Protein AF-A0AAV5JWK3-F1 (afdb_monomer_lite)

Structure (mmCIF, N/CA/C/O backbone):
data_AF-A0AAV5JWK3-F1
#
_entry.id   AF-A0AAV5JWK3-F1
#
loop_
_atom_site.group_PDB
_atom_site.id
_atom_site.type_symbol
_atom_site.label_atom_id
_atom_site.label_alt_id
_atom_site.label_comp_id
_atom_site.label_asym_id
_atom_site.label_entity_id
_atom_site.label_seq_id
_atom_site.pdbx_PDB_ins_code
_atom_site.Cartn_x
_atom_site.Cartn_y
_atom_site.Cartn_z
_atom_site.occupancy
_atom_site.B_iso_or_equiv
_atom_site.auth_seq_id
_atom_site.auth_comp_id
_atom_site.auth_asym_id
_atom_site.auth_atom_id
_atom_site.pdbx_PDB_model_num
ATOM 1 N N . MET A 1 1 ? 11.451 -1.658 35.400 1.00 44.53 1 MET A N 1
ATOM 2 C CA . MET A 1 1 ? 10.779 -1.108 34.197 1.00 44.53 1 MET A CA 1
ATOM 3 C C . MET A 1 1 ? 11.771 -1.073 33.044 1.00 44.53 1 MET A C 1
ATOM 5 O O . MET A 1 1 ? 12.851 -0.515 33.205 1.00 44.53 1 MET A O 1
ATOM 9 N N . SER A 1 2 ? 11.447 -1.716 31.922 1.00 40.12 2 SER A N 1
ATOM 10 C CA . SER A 1 2 ? 12.344 -1.865 30.766 1.00 40.12 2 SER A CA 1
ATOM 11 C C . SER A 1 2 ? 12.385 -0.584 29.917 1.00 40.12 2 SER A C 1
ATOM 13 O O . SER A 1 2 ? 11.408 0.162 29.854 1.00 40.12 2 SER A O 1
ATOM 15 N N . SER A 1 3 ? 13.506 -0.313 29.240 1.00 39.12 3 SER A N 1
ATOM 16 C CA . SER A 1 3 ? 13.614 0.770 28.244 1.00 39.12 3 SER A CA 1
ATOM 17 C C . SER A 1 3 ? 12.601 0.621 27.100 1.00 39.12 3 SER A C 1
ATOM 19 O O . SER A 1 3 ? 12.154 1.624 26.550 1.00 39.12 3 SER A O 1
ATOM 21 N N . ALA A 1 4 ? 12.166 -0.609 26.807 1.00 38.47 4 ALA A N 1
ATOM 22 C CA . ALA A 1 4 ? 11.114 -0.882 25.831 1.00 38.47 4 ALA A CA 1
ATOM 23 C C . ALA A 1 4 ? 9.748 -0.320 26.267 1.00 38.47 4 ALA A C 1
ATOM 25 O O . ALA A 1 4 ? 9.009 0.213 25.446 1.00 38.47 4 ALA A O 1
ATOM 26 N N . THR A 1 5 ? 9.439 -0.366 27.567 1.00 43.88 5 THR A N 1
ATOM 27 C CA . THR A 1 5 ? 8.165 0.123 28.120 1.00 43.88 5 THR A CA 1
ATOM 28 C C . THR A 1 5 ? 8.073 1.651 28.068 1.00 43.88 5 THR A C 1
ATOM 30 O O . THR A 1 5 ? 7.005 2.204 27.835 1.00 43.88 5 THR A O 1
ATOM 33 N N . ARG A 1 6 ? 9.210 2.344 28.228 1.00 52.47 6 ARG A N 1
ATOM 34 C CA . ARG A 1 6 ? 9.298 3.809 28.092 1.00 52.47 6 ARG A CA 1
ATOM 35 C C . ARG A 1 6 ? 9.152 4.258 26.642 1.00 52.47 6 ARG A C 1
ATOM 37 O O . ARG A 1 6 ? 8.441 5.216 26.377 1.00 52.47 6 ARG A O 1
ATOM 44 N N . LEU A 1 7 ? 9.762 3.525 25.711 1.00 54.59 7 LEU A N 1
ATOM 45 C CA . LEU A 1 7 ? 9.626 3.800 24.284 1.00 54.59 7 LEU A CA 1
ATOM 46 C C . LEU A 1 7 ? 8.173 3.627 23.813 1.00 54.59 7 LEU A C 1
ATOM 48 O O . LEU A 1 7 ? 7.669 4.466 23.078 1.00 54.59 7 LEU A O 1
ATOM 52 N N . GLN A 1 8 ? 7.491 2.571 24.268 1.00 52.88 8 GLN A N 1
ATOM 53 C CA . GLN A 1 8 ? 6.074 2.351 23.964 1.00 52.88 8 GLN A CA 1
ATOM 54 C C . GLN A 1 8 ? 5.179 3.466 24.509 1.00 52.88 8 GLN A C 1
ATOM 56 O O . GLN A 1 8 ? 4.312 3.934 23.779 1.00 52.88 8 GLN A O 1
ATOM 61 N N . ALA A 1 9 ? 5.411 3.920 25.745 1.00 56.62 9 ALA A N 1
ATOM 62 C CA . ALA A 1 9 ? 4.658 5.028 26.330 1.00 56.62 9 ALA A CA 1
ATOM 63 C C . ALA A 1 9 ? 4.822 6.323 25.516 1.00 56.62 9 ALA A C 1
ATOM 65 O O . ALA A 1 9 ? 3.827 6.947 25.165 1.00 56.62 9 ALA A O 1
ATOM 66 N N . THR A 1 10 ? 6.053 6.667 25.124 1.00 62.47 10 THR A N 1
ATOM 67 C CA . THR A 1 10 ? 6.322 7.848 24.286 1.00 62.47 10 THR A CA 1
ATOM 68 C C . THR A 1 10 ? 5.718 7.721 22.886 1.00 62.47 10 THR A C 1
ATOM 70 O O . THR A 1 10 ? 5.210 8.695 22.344 1.00 62.47 10 THR A O 1
ATOM 73 N N . VAL A 1 11 ? 5.726 6.525 22.286 1.00 64.69 11 VAL A N 1
ATOM 74 C CA . VAL A 1 11 ? 5.070 6.293 20.988 1.00 64.69 11 VAL A CA 1
ATOM 75 C C . VAL A 1 11 ? 3.550 6.452 21.100 1.00 64.69 11 VAL A C 1
ATOM 77 O O . VAL A 1 11 ? 2.952 7.054 20.215 1.00 64.69 11 VAL A O 1
ATOM 80 N N . LEU A 1 12 ? 2.933 5.959 22.177 1.00 61.19 12 LEU A N 1
ATOM 81 C CA . LEU A 1 12 ? 1.498 6.111 22.452 1.00 61.19 12 LEU A CA 1
ATOM 82 C C . LEU A 1 12 ? 1.099 7.572 22.686 1.00 61.19 12 LEU A C 1
ATOM 84 O O . LEU A 1 12 ? 0.096 8.022 22.142 1.00 61.19 12 LEU A O 1
ATOM 88 N N . GLU A 1 13 ? 1.902 8.314 23.443 1.00 65.88 13 GLU A N 1
ATOM 89 C CA . GLU A 1 13 ? 1.699 9.741 23.698 1.00 65.88 13 GLU A CA 1
ATOM 90 C C . GLU A 1 13 ? 1.797 10.552 22.398 1.00 65.88 13 GLU A C 1
ATOM 92 O O . GLU A 1 13 ? 0.854 11.253 22.037 1.00 65.88 13 GLU A O 1
ATOM 97 N N . CYS A 1 14 ? 2.852 10.346 21.601 1.00 62.91 14 CYS A N 1
ATOM 98 C CA . CYS A 1 14 ? 2.973 10.995 20.295 1.00 62.91 14 CYS A CA 1
ATOM 99 C C . CYS A 1 14 ? 1.868 10.563 19.312 1.00 62.91 14 CYS A C 1
ATOM 101 O O . CYS A 1 14 ? 1.462 11.343 18.458 1.00 62.91 14 CYS A O 1
ATOM 103 N N . LEU A 1 15 ? 1.357 9.332 19.402 1.00 61.72 15 LEU A N 1
ATOM 104 C CA . LEU A 1 15 ? 0.212 8.891 18.596 1.00 61.72 15 LEU A CA 1
ATOM 105 C C . LEU A 1 15 ? -1.096 9.571 19.015 1.00 61.72 15 LEU A C 1
ATOM 107 O O . LEU A 1 15 ? -1.937 9.829 18.154 1.00 61.72 15 LEU A O 1
ATOM 111 N N . SER A 1 16 ? -1.271 9.852 20.307 1.00 62.59 16 SER A N 1
ATOM 112 C CA . SER A 1 16 ? -2.410 10.614 20.827 1.00 62.59 16 SER A CA 1
ATOM 113 C C . SER A 1 16 ? -2.344 12.071 20.368 1.00 62.59 16 SER A C 1
ATOM 115 O O . SER A 1 16 ? -3.346 12.627 19.928 1.00 62.59 16 SER A O 1
ATOM 117 N N . GLU A 1 17 ? -1.157 12.677 20.402 1.00 63.12 17 GLU A N 1
ATOM 118 C CA . GLU A 1 17 ? -0.923 14.037 19.907 1.00 63.12 17 GLU A CA 1
ATOM 119 C C . GLU A 1 17 ? -1.079 14.137 18.383 1.00 63.12 17 GLU A C 1
ATOM 121 O O . GLU A 1 17 ? -1.605 15.125 17.881 1.00 63.12 17 GLU A O 1
ATOM 126 N N . ALA A 1 18 ? -0.701 13.097 17.633 1.00 55.47 18 ALA A N 1
ATOM 127 C CA . ALA A 1 18 ? -0.894 13.045 16.183 1.00 55.47 18 ALA A CA 1
ATOM 128 C C . ALA A 1 18 ? -2.370 12.942 15.757 1.00 55.47 18 ALA A C 1
ATOM 130 O O . ALA A 1 18 ? -2.686 13.221 14.604 1.00 55.47 18 ALA A O 1
ATOM 131 N N . GLN A 1 19 ? -3.260 12.540 16.670 1.00 52.94 19 GLN A N 1
ATOM 132 C CA . GLN A 1 19 ? -4.714 12.489 16.466 1.00 52.94 19 GLN A CA 1
ATOM 133 C C . GLN A 1 19 ? -5.432 13.744 16.993 1.00 52.94 19 GLN A C 1
ATOM 135 O O . GLN A 1 19 ? -6.655 13.840 16.910 1.00 52.94 19 GLN A O 1
ATOM 140 N N . SER A 1 20 ? -4.682 14.711 17.530 1.00 55.56 20 SER A N 1
ATOM 141 C CA . SER A 1 20 ? -5.186 16.027 17.922 1.00 55.56 20 SER A CA 1
ATOM 142 C C . SER A 1 20 ? -5.676 16.812 16.701 1.00 55.56 20 SER A C 1
ATOM 144 O O . SER A 1 20 ? -5.061 16.768 15.639 1.00 55.56 20 SER A O 1
ATOM 146 N N . GLY A 1 21 ? -6.737 17.610 16.857 1.00 54.66 21 GLY A N 1
ATOM 147 C CA . GLY A 1 21 ? -7.257 18.499 15.805 1.00 54.66 21 GLY A CA 1
ATOM 148 C C . GLY A 1 21 ? -6.349 19.691 15.454 1.00 54.66 21 GLY A C 1
ATOM 149 O O . GLY A 1 21 ? -6.752 20.558 14.682 1.00 54.66 21 GLY A O 1
ATOM 150 N N . SER A 1 22 ? -5.148 19.766 16.035 1.00 60.56 22 SER A N 1
ATOM 151 C CA . SER A 1 22 ? -4.166 20.832 15.829 1.00 60.56 22 SER A CA 1
ATOM 152 C C . SER A 1 22 ? -3.089 20.401 14.819 1.00 60.56 22 SER A C 1
ATOM 154 O O . SER A 1 22 ? -2.278 19.520 15.123 1.00 60.56 22 SER A O 1
ATOM 156 N N . PRO A 1 23 ? -3.001 21.049 13.640 1.00 53.75 23 PRO A N 1
ATOM 157 C CA . PRO A 1 23 ? -2.003 20.722 12.616 1.00 53.75 23 PRO A CA 1
ATOM 158 C C . PRO A 1 23 ? -0.551 20.870 13.098 1.00 53.75 23 PRO A C 1
ATOM 160 O O . PRO A 1 23 ? 0.352 20.186 12.614 1.00 53.75 23 PRO A O 1
ATOM 163 N N . VAL A 1 24 ? -0.312 21.768 14.059 1.00 68.06 24 VAL A N 1
ATOM 164 C CA . VAL A 1 24 ? 1.017 22.026 14.633 1.00 68.06 24 VAL A CA 1
ATOM 165 C C . VAL A 1 24 ? 1.434 20.890 15.565 1.00 68.06 24 VAL A C 1
ATOM 167 O O . VAL A 1 24 ? 2.574 20.425 15.492 1.00 68.06 24 VAL A O 1
ATOM 170 N N . ASP A 1 25 ? 0.506 20.403 16.388 1.00 61.75 25 ASP A N 1
ATOM 171 C CA . ASP A 1 25 ? 0.763 19.297 17.313 1.00 61.75 25 ASP A CA 1
ATOM 172 C C . ASP A 1 25 ? 0.923 17.981 16.552 1.00 61.75 25 ASP A C 1
ATOM 174 O O . ASP A 1 25 ? 1.850 17.221 16.827 1.00 61.75 25 ASP A O 1
ATOM 178 N N . GLN A 1 26 ? 0.133 17.783 15.493 1.00 57.69 26 GLN A N 1
ATOM 179 C CA . GLN A 1 26 ? 0.296 16.660 14.577 1.00 57.69 26 GLN A CA 1
ATOM 180 C C . GLN A 1 26 ? 1.684 16.658 13.923 1.00 57.69 26 GLN A C 1
ATOM 182 O O . GLN A 1 26 ? 2.390 15.648 13.955 1.00 57.69 26 GLN A O 1
ATOM 187 N N . GLN A 1 27 ? 2.124 17.792 13.371 1.00 57.09 27 GLN A N 1
ATOM 188 C CA . GLN A 1 27 ? 3.435 17.886 12.727 1.00 57.09 27 GLN A CA 1
ATOM 189 C C . GLN A 1 27 ? 4.585 17.678 13.725 1.00 57.09 27 GLN A C 1
ATOM 191 O O . GLN A 1 27 ? 5.573 17.014 13.406 1.00 57.09 27 GLN A O 1
ATOM 196 N N . LYS A 1 28 ? 4.464 18.202 14.947 1.00 67.25 28 LYS A N 1
ATOM 197 C CA . LYS A 1 28 ? 5.462 18.045 16.014 1.00 67.25 28 LYS A CA 1
ATOM 198 C C . LYS A 1 28 ? 5.534 16.606 16.535 1.00 67.25 28 LYS A C 1
ATOM 200 O O . LYS A 1 28 ? 6.634 16.077 16.720 1.00 67.25 28 LYS A O 1
ATOM 205 N N . ALA A 1 29 ? 4.391 15.950 16.708 1.00 63.34 29 ALA A N 1
ATOM 206 C CA . ALA A 1 29 ? 4.307 14.550 17.105 1.00 63.34 29 ALA A CA 1
ATOM 207 C C . ALA A 1 29 ? 4.908 13.633 16.031 1.00 63.34 29 ALA A C 1
ATOM 209 O O . ALA A 1 29 ? 5.741 12.774 16.329 1.00 63.34 29 ALA A O 1
ATOM 210 N N . LEU A 1 30 ? 4.592 13.887 14.757 1.00 58.16 30 LEU A N 1
ATOM 211 C CA . LEU A 1 30 ? 5.192 13.186 13.621 1.00 58.16 30 LEU A CA 1
ATOM 212 C C . LEU A 1 30 ? 6.704 13.420 13.530 1.00 58.16 30 LEU A C 1
ATOM 214 O O . LEU A 1 30 ? 7.447 12.480 13.257 1.00 58.16 30 LEU A O 1
ATOM 218 N N . GLN A 1 31 ? 7.193 14.635 13.793 1.00 63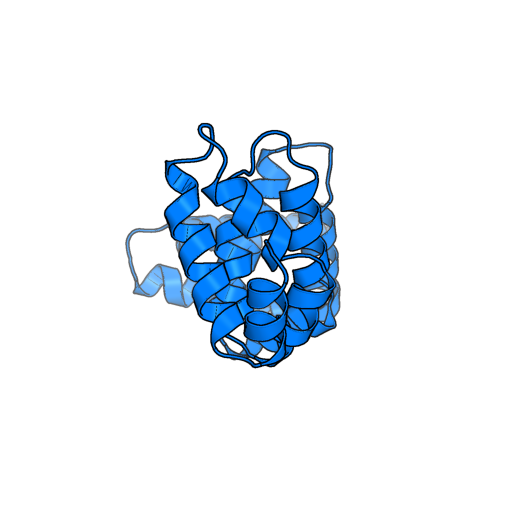.38 31 GLN A N 1
ATOM 219 C CA . GLN A 1 31 ? 8.631 14.927 13.836 1.00 63.38 31 GLN A CA 1
ATOM 220 C C . GLN A 1 31 ? 9.343 14.252 15.014 1.00 63.38 31 GLN A C 1
ATOM 222 O O . GLN A 1 31 ? 10.492 13.821 14.875 1.00 63.38 31 GLN A O 1
ATOM 227 N N . THR A 1 32 ? 8.668 14.110 16.152 1.00 67.75 32 THR A N 1
ATOM 228 C CA . THR A 1 32 ? 9.183 13.402 17.331 1.00 67.75 32 THR A CA 1
ATOM 229 C C . THR A 1 32 ? 9.246 11.897 17.071 1.00 67.75 32 THR A C 1
ATOM 231 O O . THR A 1 32 ? 10.303 11.292 17.251 1.00 67.75 32 THR A O 1
ATOM 234 N N . LEU A 1 33 ? 8.193 11.307 16.497 1.00 62.44 33 LEU A N 1
ATOM 235 C CA . LEU A 1 33 ? 8.198 9.927 15.997 1.00 62.44 33 LEU A CA 1
ATOM 236 C C . LEU A 1 33 ? 9.275 9.720 14.916 1.00 62.44 33 LEU A C 1
ATOM 238 O O . LEU A 1 33 ? 10.004 8.726 14.930 1.00 62.44 33 LEU A O 1
ATOM 242 N N . ALA A 1 34 ? 9.454 10.688 14.013 1.00 60.88 34 ALA A N 1
ATOM 243 C CA . ALA A 1 34 ? 10.506 10.681 12.995 1.00 60.88 34 ALA A CA 1
ATOM 244 C C . ALA A 1 34 ? 11.927 10.773 13.598 1.00 60.88 34 ALA A C 1
ATOM 246 O O . ALA A 1 34 ? 12.894 10.262 13.032 1.00 60.88 34 ALA A O 1
ATOM 247 N N . SER A 1 35 ? 12.071 11.426 14.752 1.00 63.19 35 SER A N 1
ATOM 248 C CA . SER A 1 35 ? 13.344 11.558 15.468 1.00 63.19 35 SER A CA 1
ATOM 249 C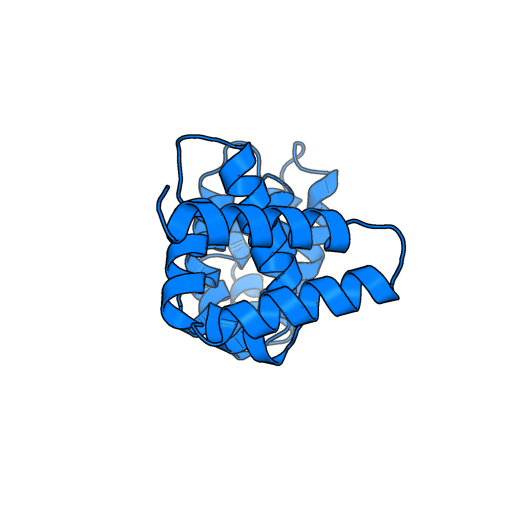 C . SER A 1 35 ? 13.663 10.314 16.296 1.00 63.19 35 SER A C 1
ATOM 251 O O . SER A 1 35 ? 14.814 9.881 16.319 1.00 63.19 35 SER A O 1
ATOM 253 N N . ILE A 1 36 ? 12.647 9.679 16.889 1.00 57.66 36 ILE A N 1
ATOM 254 C CA . ILE A 1 36 ? 12.747 8.360 17.534 1.00 57.66 36 ILE A CA 1
ATOM 255 C C . ILE A 1 36 ? 13.123 7.287 16.497 1.00 57.66 36 ILE A C 1
ATOM 257 O O . ILE A 1 36 ? 13.951 6.413 16.756 1.00 57.66 36 ILE A O 1
ATOM 261 N N . THR A 1 37 ? 12.619 7.412 15.269 1.00 53.03 37 THR A N 1
ATOM 262 C CA . THR A 1 37 ? 12.994 6.554 14.133 1.00 53.03 37 THR A CA 1
ATOM 263 C C . THR A 1 37 ? 14.369 6.867 13.521 1.00 53.03 37 THR A C 1
ATOM 265 O O . THR A 1 37 ? 14.727 6.258 12.512 1.00 53.03 37 THR A O 1
ATOM 268 N N . LYS A 1 38 ? 15.229 7.697 14.147 1.00 51.91 38 LYS A N 1
ATOM 269 C CA . LYS A 1 38 ? 16.682 7.689 13.847 1.00 51.91 38 LYS A CA 1
ATOM 270 C C . LYS A 1 38 ? 17.304 6.295 14.038 1.00 51.91 38 LYS A C 1
ATOM 272 O O . LYS A 1 38 ? 18.331 6.003 13.433 1.00 51.91 38 LYS A O 1
ATOM 277 N N . ILE A 1 39 ? 16.634 5.402 14.771 1.00 51.94 39 ILE A N 1
ATOM 278 C CA . ILE A 1 39 ? 16.916 3.963 14.841 1.00 51.94 39 ILE A CA 1
ATOM 279 C C . ILE A 1 39 ? 15.968 3.189 13.895 1.00 51.94 39 ILE A C 1
ATOM 281 O O . ILE A 1 39 ? 15.237 2.287 14.292 1.00 51.94 39 ILE A O 1
ATOM 285 N N . TRP A 1 40 ? 15.948 3.578 12.616 1.00 57.03 40 TRP A N 1
ATOM 286 C CA . TRP A 1 40 ? 14.930 3.186 11.628 1.00 57.03 40 TRP A CA 1
ATOM 287 C C . TRP A 1 40 ? 14.718 1.668 11.480 1.00 57.03 40 TRP A C 1
ATOM 289 O O . TRP A 1 40 ? 13.582 1.200 11.430 1.00 57.03 40 TRP A O 1
ATOM 299 N N . LYS A 1 41 ? 15.805 0.884 11.415 1.00 55.38 41 LYS A N 1
ATOM 300 C CA . LYS A 1 41 ? 15.733 -0.569 11.171 1.00 55.38 41 LYS A CA 1
ATOM 301 C C . LYS A 1 41 ? 14.953 -1.334 12.253 1.00 55.38 41 LYS A C 1
ATOM 303 O O . LYS A 1 41 ? 13.999 -2.014 11.883 1.00 55.38 41 LYS A O 1
ATOM 308 N N . PRO A 1 42 ? 15.291 -1.232 13.554 1.00 53.81 42 PRO A N 1
ATOM 309 C CA . PRO A 1 42 ? 14.520 -1.909 14.592 1.00 53.81 42 PRO A CA 1
ATOM 310 C C . PRO A 1 42 ? 13.106 -1.341 14.741 1.00 53.81 42 PRO A C 1
ATOM 312 O O . PRO A 1 42 ? 12.205 -2.086 15.107 1.00 53.81 42 PRO A O 1
ATOM 315 N N . SER A 1 43 ? 12.857 -0.062 14.440 1.00 66.56 43 SER A N 1
ATOM 316 C CA . SER A 1 43 ? 11.493 0.477 14.495 1.00 66.56 43 SER A CA 1
ATOM 317 C C . SER A 1 43 ? 10.574 -0.196 13.473 1.00 66.56 43 SER A C 1
ATOM 319 O O . SER A 1 43 ? 9.508 -0.667 13.851 1.00 66.56 43 SER A O 1
ATOM 321 N N . VAL A 1 44 ? 10.990 -0.327 12.208 1.00 71.44 44 VAL A N 1
ATOM 322 C CA . VAL A 1 44 ? 10.123 -0.921 11.172 1.00 71.44 44 VAL A CA 1
ATOM 323 C C . VAL A 1 44 ? 9.917 -2.423 11.364 1.00 71.44 44 VAL A C 1
ATOM 325 O O . VAL A 1 44 ? 8.809 -2.903 11.149 1.00 71.44 44 VAL A O 1
ATOM 328 N N . SER A 1 45 ? 10.918 -3.174 11.837 1.00 71.56 45 SER A N 1
ATOM 329 C CA . SER A 1 45 ? 10.719 -4.600 12.136 1.00 71.56 45 SER A CA 1
ATOM 330 C C . SER A 1 45 ? 9.685 -4.824 13.241 1.00 71.56 45 SER A C 1
ATOM 332 O O . SER A 1 45 ? 8.871 -5.739 13.138 1.00 71.56 45 SER A O 1
ATOM 334 N N . HIS A 1 46 ? 9.671 -3.972 14.273 1.00 69.00 46 HIS A N 1
ATOM 335 C CA . HIS A 1 46 ? 8.636 -4.043 15.303 1.00 69.00 46 HIS A CA 1
ATOM 336 C C . HIS A 1 46 ? 7.258 -3.656 14.747 1.00 69.00 46 HIS A C 1
ATOM 338 O O . HIS A 1 46 ? 6.285 -4.348 15.032 1.00 69.00 46 HIS A O 1
ATOM 344 N N . LEU A 1 47 ? 7.163 -2.632 13.891 1.00 72.25 47 LEU A N 1
ATOM 345 C CA . LEU A 1 47 ? 5.895 -2.287 13.228 1.00 72.25 47 LEU A CA 1
ATOM 346 C C . LEU A 1 47 ? 5.360 -3.439 12.377 1.00 72.25 47 LEU A C 1
ATOM 348 O O . LEU A 1 47 ? 4.190 -3.793 12.486 1.00 72.25 47 LEU A O 1
ATOM 352 N N . ASN A 1 48 ? 6.230 -4.084 11.604 1.00 80.75 48 ASN A N 1
ATOM 353 C CA . ASN A 1 48 ? 5.882 -5.260 10.815 1.00 80.75 48 ASN A CA 1
ATOM 354 C C . ASN A 1 48 ? 5.394 -6.416 11.699 1.00 80.75 48 ASN A C 1
ATOM 356 O O . ASN A 1 48 ? 4.447 -7.107 11.331 1.00 80.75 48 ASN A O 1
ATOM 360 N N . SER A 1 49 ? 5.980 -6.599 12.888 1.00 72.50 49 SER A N 1
ATOM 361 C CA . SER A 1 49 ? 5.479 -7.584 13.852 1.00 72.50 49 SER A CA 1
ATOM 362 C C . SER A 1 49 ? 4.084 -7.242 14.388 1.00 72.50 49 SER A C 1
ATOM 364 O O . SER A 1 49 ? 3.293 -8.156 14.589 1.00 72.50 49 SER A O 1
ATOM 366 N N . PHE A 1 50 ? 3.741 -5.957 14.545 1.00 72.12 50 PHE A N 1
ATOM 367 C CA . PHE A 1 50 ? 2.390 -5.534 14.937 1.00 72.12 50 PHE A CA 1
ATOM 368 C C . PHE A 1 50 ? 1.361 -5.737 13.824 1.00 72.12 50 PHE A C 1
ATOM 370 O O . PHE A 1 50 ? 0.248 -6.162 14.113 1.00 72.12 50 PHE A O 1
ATOM 377 N N . LEU A 1 51 ? 1.740 -5.509 12.561 1.00 73.31 51 LEU A N 1
ATOM 378 C CA . LEU A 1 51 ? 0.895 -5.811 11.396 1.00 73.31 51 LEU A CA 1
ATOM 379 C C . LEU A 1 51 ? 0.596 -7.311 11.261 1.00 73.31 51 LEU A C 1
ATOM 381 O O . LEU A 1 51 ? -0.459 -7.690 10.764 1.00 73.31 51 LEU A O 1
ATOM 385 N N . LEU A 1 52 ? 1.532 -8.159 11.694 1.00 68.00 52 LEU A N 1
ATOM 386 C CA . LEU A 1 52 ? 1.411 -9.616 11.654 1.00 68.00 52 LEU A CA 1
ATOM 387 C C . LEU A 1 52 ? 0.836 -10.228 12.936 1.00 68.00 52 LEU A C 1
ATOM 389 O O . LEU A 1 52 ? 0.585 -11.431 12.945 1.00 68.00 52 LEU A O 1
ATOM 393 N N . ALA A 1 53 ? 0.668 -9.451 14.011 1.00 63.41 53 ALA A N 1
ATOM 394 C CA . ALA A 1 53 ? 0.279 -9.964 15.320 1.00 63.41 53 ALA A CA 1
ATOM 395 C C . ALA A 1 53 ? -1.168 -10.497 15.282 1.00 63.41 53 ALA A C 1
ATOM 397 O O . ALA A 1 53 ? -2.107 -9.700 15.240 1.00 63.41 53 ALA A O 1
ATOM 398 N N . PRO A 1 54 ? -1.388 -11.825 15.364 1.00 51.41 54 PRO A N 1
ATOM 399 C CA . PRO A 1 54 ? -2.733 -12.409 15.321 1.00 51.41 54 PRO A CA 1
ATOM 400 C C . PRO A 1 54 ? -3.532 -12.148 16.607 1.00 51.41 54 PRO A C 1
ATOM 402 O O . PRO A 1 54 ? -4.720 -12.440 16.679 1.00 51.41 54 PRO A O 1
ATOM 405 N N . SER A 1 55 ? -2.862 -11.661 17.653 1.00 52.03 55 SER A N 1
ATOM 406 C CA . SER A 1 55 ? -3.325 -11.681 19.039 1.00 52.03 55 SER A CA 1
ATOM 407 C C . SER A 1 55 ? -4.166 -10.470 19.456 1.00 52.03 55 SER A C 1
ATOM 409 O O . SER A 1 55 ? -4.752 -10.511 20.534 1.00 52.03 55 SER A O 1
ATOM 411 N N . SER A 1 56 ? -4.265 -9.408 18.645 1.00 64.31 56 SER A N 1
ATOM 412 C CA . SER A 1 56 ? -5.153 -8.271 18.936 1.00 64.31 56 SER A CA 1
ATOM 413 C C . SER A 1 56 ? -5.451 -7.422 17.684 1.00 64.31 56 SER A C 1
ATOM 415 O O . SER A 1 56 ? -4.528 -6.817 17.124 1.00 64.31 56 SER A O 1
ATOM 417 N N . PRO A 1 57 ? -6.730 -7.291 17.275 1.00 67.94 57 PRO A N 1
ATOM 418 C CA . PRO A 1 57 ? -7.154 -6.377 16.208 1.00 67.94 57 PRO A CA 1
ATOM 419 C C . PRO A 1 57 ? -6.736 -4.919 16.458 1.00 67.94 57 PRO A C 1
ATOM 421 O O . PRO A 1 57 ? -6.403 -4.193 15.524 1.00 67.94 57 PRO A O 1
ATOM 424 N N . GLU A 1 58 ? -6.695 -4.495 17.722 1.00 68.25 58 GLU A N 1
ATOM 425 C CA . GLU A 1 58 ? -6.294 -3.142 18.125 1.00 68.25 58 GLU A CA 1
ATOM 426 C C . GLU A 1 58 ? -4.802 -2.898 17.883 1.00 68.25 58 GLU A C 1
ATOM 428 O O . GLU A 1 58 ? -4.414 -1.827 17.421 1.00 68.25 58 GLU A O 1
ATOM 433 N N . THR A 1 59 ? -3.962 -3.907 18.126 1.00 68.38 59 THR A N 1
ATOM 434 C CA . THR A 1 59 ? -2.512 -3.818 17.880 1.00 68.38 59 THR A CA 1
ATOM 435 C C . THR A 1 59 ? -2.213 -3.714 16.388 1.00 68.38 59 THR A C 1
ATOM 437 O O . THR A 1 59 ? -1.412 -2.875 15.972 1.00 68.38 59 THR A O 1
ATOM 440 N N . SER A 1 60 ? -2.905 -4.514 15.573 1.00 74.00 60 SER A N 1
ATOM 441 C CA . SER A 1 60 ? -2.803 -4.445 14.114 1.00 74.00 60 SER A CA 1
ATOM 442 C C . SER A 1 60 ? -3.284 -3.092 13.570 1.00 74.00 60 SER A C 1
ATOM 444 O O . SER A 1 60 ? -2.613 -2.470 12.737 1.00 74.00 60 SER A O 1
ATOM 446 N N . LYS A 1 61 ? -4.392 -2.565 14.110 1.00 77.25 61 LYS A N 1
ATOM 447 C CA . LYS A 1 61 ? -4.901 -1.223 13.793 1.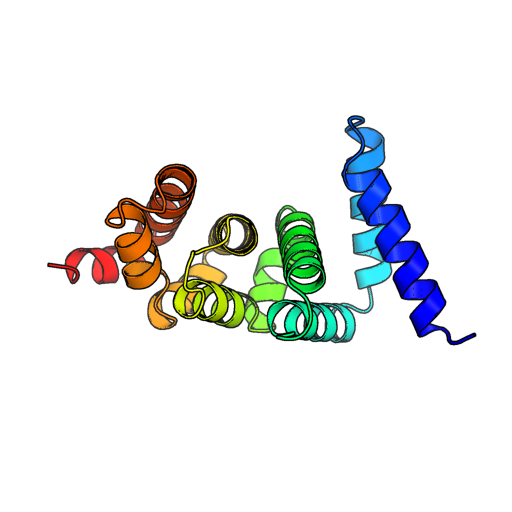00 77.25 61 LYS A CA 1
ATOM 448 C C . LYS A 1 61 ? -3.885 -0.135 14.136 1.00 77.25 61 LYS A C 1
ATOM 450 O O . LYS A 1 61 ? -3.577 0.687 13.280 1.00 77.25 61 LYS A O 1
ATOM 455 N N . LEU A 1 62 ? -3.326 -0.148 15.347 1.00 73.44 62 LEU A N 1
ATOM 456 C CA . LEU A 1 62 ? -2.307 0.818 15.773 1.00 73.44 62 LEU A CA 1
ATOM 457 C C . LEU A 1 62 ? -1.052 0.747 14.898 1.00 73.44 62 LEU A C 1
ATOM 459 O O . LEU A 1 62 ? -0.552 1.784 14.463 1.00 73.44 62 LEU A O 1
ATOM 463 N N . GLY A 1 63 ? -0.572 -0.464 14.595 1.00 79.56 63 GLY A N 1
ATOM 464 C CA . GLY A 1 63 ? 0.560 -0.674 13.693 1.00 79.56 63 GLY A CA 1
ATOM 465 C C . GLY A 1 63 ? 0.299 -0.090 12.305 1.00 79.56 63 GLY A C 1
ATOM 466 O O . GLY A 1 63 ? 1.148 0.610 11.757 1.00 79.56 63 GLY A O 1
ATOM 467 N N . SER A 1 64 ? -0.903 -0.301 11.774 1.00 82.75 64 SER A N 1
ATOM 468 C CA . SER A 1 64 ? -1.289 0.197 10.454 1.00 82.75 64 SER A CA 1
ATOM 469 C C . SER A 1 64 ? -1.447 1.714 10.414 1.00 82.75 64 SER A C 1
ATOM 471 O O . SER A 1 64 ? -0.919 2.355 9.506 1.00 82.75 64 SER A O 1
ATOM 473 N N . SER A 1 65 ? -2.083 2.306 11.428 1.00 81.75 65 SER A N 1
ATOM 474 C CA . SER A 1 65 ? -2.181 3.761 11.572 1.00 81.75 65 SER A CA 1
ATOM 475 C C . SER A 1 65 ? -0.803 4.408 11.690 1.00 81.75 65 SER A C 1
ATOM 477 O O . SER A 1 65 ? -0.546 5.435 11.069 1.00 81.75 65 SER A O 1
ATOM 479 N N . LEU A 1 66 ? 0.118 3.798 12.441 1.00 79.69 66 LEU A N 1
ATOM 480 C CA . LEU A 1 66 ? 1.475 4.317 12.586 1.00 79.69 66 LEU A CA 1
ATOM 481 C C . LEU A 1 66 ? 2.270 4.211 11.278 1.00 79.69 66 LEU A C 1
ATOM 483 O O . LEU A 1 66 ? 2.969 5.158 10.919 1.00 79.69 66 LEU A O 1
ATOM 487 N N . VAL A 1 67 ? 2.135 3.110 10.531 1.00 85.62 67 VAL A N 1
ATOM 488 C CA . VAL A 1 67 ? 2.724 3.004 9.186 1.00 85.62 67 VAL A CA 1
ATOM 489 C C . VAL A 1 67 ? 2.146 4.068 8.258 1.00 85.62 67 VAL A C 1
ATOM 491 O O . VAL A 1 67 ? 2.923 4.742 7.591 1.00 85.62 67 VAL A O 1
ATOM 494 N N . CYS A 1 68 ? 0.827 4.276 8.259 1.00 85.38 68 CYS A N 1
ATOM 495 C CA . CYS A 1 68 ? 0.168 5.301 7.447 1.00 85.38 68 CYS A CA 1
ATOM 496 C C . CYS A 1 68 ? 0.732 6.694 7.761 1.00 85.38 68 CYS A C 1
ATOM 498 O O . CYS A 1 68 ? 1.222 7.391 6.875 1.00 85.38 68 CYS A O 1
ATOM 500 N N . SER A 1 69 ? 0.777 7.050 9.046 1.00 81.94 69 SER A N 1
ATOM 501 C CA . SER A 1 69 ? 1.306 8.328 9.523 1.00 81.94 69 SER A CA 1
ATOM 502 C C . SER A 1 69 ? 2.770 8.554 9.154 1.00 81.94 69 SER A C 1
ATOM 504 O O . SER A 1 69 ? 3.159 9.648 8.749 1.00 81.94 69 SER A O 1
ATOM 506 N N . LEU A 1 70 ? 3.602 7.519 9.266 1.00 81.81 70 LEU A N 1
ATOM 507 C CA . LEU A 1 70 ? 5.009 7.605 8.885 1.00 81.81 70 LEU A CA 1
ATOM 508 C C . LEU A 1 70 ? 5.201 7.623 7.364 1.00 81.81 70 LEU A C 1
ATOM 510 O O . LEU A 1 70 ? 6.180 8.216 6.905 1.00 81.81 70 LEU A O 1
ATOM 514 N N . ALA A 1 71 ? 4.314 6.978 6.603 1.00 87.56 71 ALA A N 1
ATOM 515 C CA . ALA A 1 71 ? 4.340 6.921 5.146 1.00 87.56 71 ALA A CA 1
ATOM 516 C C . ALA A 1 71 ? 3.924 8.245 4.493 1.00 87.56 71 ALA A C 1
ATOM 518 O O . ALA A 1 71 ? 4.432 8.531 3.415 1.00 87.56 71 ALA A O 1
ATOM 519 N N . MET A 1 72 ? 3.135 9.095 5.166 1.00 85.94 72 MET A N 1
ATOM 520 C CA . MET A 1 72 ? 2.852 10.469 4.706 1.00 85.94 72 MET A CA 1
ATOM 521 C C . MET A 1 72 ? 4.130 11.302 4.484 1.00 85.94 72 MET A C 1
ATOM 523 O O . MET A 1 72 ? 4.134 12.273 3.732 1.00 85.94 72 MET A O 1
ATOM 527 N N . LEU A 1 73 ? 5.247 10.929 5.119 1.00 80.12 73 LEU A N 1
ATOM 528 C CA . LEU A 1 73 ? 6.554 11.530 4.869 1.00 80.12 73 LEU A CA 1
ATOM 529 C C . LEU A 1 73 ? 7.269 10.776 3.736 1.00 80.12 73 LEU A C 1
ATOM 531 O O . LEU A 1 73 ? 7.790 9.682 3.955 1.00 80.12 73 LEU A O 1
ATOM 535 N N . ASP A 1 74 ? 7.400 11.387 2.554 1.00 81.75 74 ASP A N 1
ATOM 536 C CA . ASP A 1 74 ? 7.985 10.745 1.357 1.00 81.75 74 ASP A CA 1
ATOM 537 C C . ASP A 1 74 ? 9.346 10.072 1.599 1.00 81.75 74 ASP A C 1
ATOM 539 O O . ASP A 1 74 ? 9.607 8.969 1.113 1.00 81.75 74 ASP A O 1
ATOM 543 N N . LYS A 1 75 ? 10.196 10.678 2.440 1.00 82.56 75 LYS A N 1
ATOM 544 C CA . LYS A 1 75 ? 11.515 10.140 2.835 1.00 82.56 75 LYS A CA 1
ATOM 545 C C . LYS A 1 75 ? 11.468 8.755 3.503 1.00 82.56 75 LYS A C 1
ATOM 547 O O . LYS A 1 75 ? 12.507 8.106 3.647 1.00 82.56 75 LYS A O 1
ATOM 552 N N . ASN A 1 76 ? 10.297 8.327 3.967 1.00 85.38 76 ASN A N 1
ATOM 553 C CA . ASN A 1 76 ? 10.083 7.049 4.636 1.00 85.38 76 ASN A CA 1
ATOM 554 C C . ASN A 1 76 ? 9.510 5.982 3.694 1.00 85.38 76 ASN A C 1
ATOM 556 O O . ASN A 1 76 ? 9.758 4.799 3.926 1.00 85.38 76 ASN A O 1
ATOM 560 N N . LYS A 1 77 ? 8.810 6.369 2.616 1.00 90.19 77 LYS A N 1
ATOM 561 C CA . LYS A 1 77 ? 8.115 5.436 1.708 1.00 90.19 77 LYS A CA 1
ATOM 562 C C . LYS A 1 77 ? 9.066 4.381 1.136 1.00 90.19 77 LYS A C 1
ATOM 564 O O . LYS A 1 77 ? 8.805 3.187 1.277 1.00 90.19 77 LYS A O 1
ATOM 569 N N . ALA A 1 78 ? 10.212 4.802 0.595 1.00 91.25 78 ALA A N 1
ATOM 570 C CA . ALA A 1 78 ? 11.225 3.890 0.050 1.00 91.25 78 ALA A CA 1
ATOM 571 C C . ALA A 1 78 ? 11.768 2.908 1.102 1.00 91.25 78 ALA A C 1
ATOM 573 O O . ALA A 1 78 ? 12.016 1.734 0.833 1.00 91.25 78 ALA A O 1
ATOM 574 N N . LYS A 1 79 ? 11.938 3.384 2.335 1.00 89.31 79 LYS A N 1
ATOM 575 C CA . LYS A 1 79 ? 12.498 2.580 3.414 1.00 89.31 79 LYS A CA 1
ATOM 576 C C . LYS A 1 79 ? 11.520 1.511 3.914 1.00 89.31 79 LYS A C 1
ATOM 578 O O . LYS A 1 79 ? 11.960 0.435 4.315 1.00 89.31 79 LYS A O 1
ATOM 583 N N . PHE A 1 80 ? 10.216 1.792 3.886 1.00 91.56 80 PHE A N 1
ATOM 584 C CA . PHE A 1 80 ? 9.179 0.795 4.162 1.00 91.56 80 PHE A CA 1
ATOM 585 C C . PHE A 1 80 ? 9.136 -0.296 3.090 1.00 91.56 80 PHE A C 1
ATOM 587 O O . PHE A 1 80 ? 8.985 -1.468 3.445 1.00 91.56 80 PHE A O 1
ATOM 594 N N . GLY A 1 81 ? 9.337 0.070 1.818 1.00 91.88 81 GLY A N 1
ATOM 595 C CA . GLY A 1 81 ? 9.506 -0.882 0.717 1.00 91.88 81 GLY A CA 1
ATOM 596 C C . GLY A 1 81 ? 10.683 -1.828 0.944 1.00 91.88 81 GLY A C 1
ATOM 597 O O . GLY A 1 81 ? 10.503 -3.042 0.946 1.00 91.88 81 GLY A O 1
ATOM 598 N N . ILE A 1 82 ? 11.867 -1.283 1.252 1.00 90.88 82 ILE A N 1
ATOM 599 C CA . ILE A 1 82 ? 13.071 -2.077 1.576 1.00 90.88 82 ILE A CA 1
ATOM 600 C C . ILE A 1 82 ? 12.828 -3.020 2.765 1.00 90.88 82 ILE A C 1
ATOM 602 O O . ILE A 1 82 ? 13.352 -4.130 2.798 1.00 90.88 82 ILE A O 1
ATOM 606 N N . ALA A 1 83 ? 12.037 -2.590 3.748 1.00 89.38 83 ALA A N 1
ATOM 607 C CA . ALA A 1 83 ? 11.724 -3.386 4.930 1.00 89.38 83 ALA A CA 1
ATOM 608 C C . ALA A 1 83 ? 10.644 -4.464 4.705 1.00 89.38 83 ALA A C 1
ATOM 610 O O . ALA A 1 83 ? 10.288 -5.162 5.653 1.00 89.38 83 ALA A O 1
ATOM 611 N N . GLY A 1 84 ? 10.099 -4.597 3.491 1.00 92.44 84 GLY A N 1
ATOM 612 C CA . GLY A 1 84 ? 9.083 -5.603 3.166 1.00 92.44 84 GLY A CA 1
ATOM 613 C C . GLY A 1 84 ? 7.662 -5.251 3.626 1.00 92.44 84 GLY A C 1
ATOM 614 O O . GLY A 1 84 ? 6.777 -6.102 3.633 1.00 92.44 84 GLY A O 1
ATOM 615 N N . THR A 1 85 ? 7.428 -4.005 4.041 1.00 93.25 85 THR A N 1
ATOM 616 C CA . THR A 1 85 ? 6.156 -3.575 4.654 1.00 93.25 85 THR A CA 1
ATOM 617 C C . THR A 1 85 ? 4.996 -3.653 3.661 1.00 93.25 85 THR A C 1
ATOM 619 O O . THR A 1 85 ? 3.889 -4.034 4.027 1.00 93.25 85 THR A O 1
ATOM 622 N N . VAL A 1 86 ? 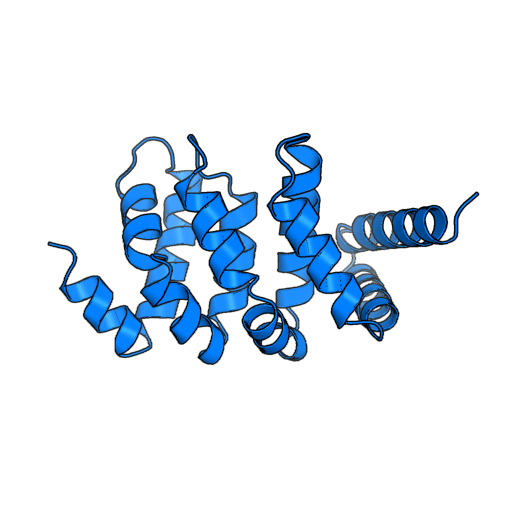5.260 -3.341 2.388 1.00 95.06 86 VAL A N 1
ATOM 623 C CA . VAL A 1 86 ? 4.263 -3.362 1.305 1.00 95.06 86 VAL A CA 1
ATOM 624 C C . VAL A 1 86 ? 3.680 -4.766 1.139 1.00 95.06 86 VAL A C 1
ATOM 626 O O . VAL A 1 86 ? 2.467 -4.943 1.168 1.00 95.06 86 VAL A O 1
ATOM 629 N N . GLN A 1 87 ? 4.546 -5.774 1.042 1.00 94.56 87 GLN A N 1
ATOM 630 C CA . GLN A 1 87 ? 4.183 -7.182 0.900 1.00 94.56 87 GLN A CA 1
ATOM 631 C C . GLN A 1 87 ? 3.350 -7.663 2.092 1.00 94.56 87 GLN A C 1
ATOM 633 O O . GLN A 1 87 ? 2.365 -8.379 1.922 1.00 94.56 87 GLN A O 1
ATOM 638 N N . LEU A 1 88 ? 3.744 -7.259 3.304 1.00 91.25 88 LEU A N 1
ATOM 639 C CA . LEU A 1 88 ? 3.042 -7.625 4.532 1.00 91.25 88 LEU A CA 1
ATOM 640 C C . LEU A 1 88 ? 1.635 -7.042 4.581 1.00 91.25 88 LEU A C 1
ATOM 642 O O . LEU A 1 88 ? 0.705 -7.757 4.940 1.00 91.25 88 LEU A O 1
ATOM 646 N N . ILE A 1 89 ? 1.471 -5.780 4.186 1.00 91.38 89 ILE A N 1
ATOM 647 C CA . ILE A 1 89 ? 0.157 -5.139 4.133 1.00 91.38 89 ILE A CA 1
ATOM 648 C C . ILE A 1 89 ? -0.725 -5.814 3.080 1.00 91.38 89 ILE A C 1
ATOM 650 O O . ILE A 1 89 ? -1.856 -6.170 3.391 1.00 91.38 89 ILE A O 1
ATOM 654 N N . VAL A 1 90 ? -0.209 -6.072 1.872 1.00 92.56 90 VAL A N 1
ATOM 655 C CA . VAL A 1 90 ? -0.973 -6.777 0.825 1.00 92.56 90 VAL A CA 1
ATOM 656 C C . VAL A 1 90 ? -1.420 -8.161 1.309 1.00 92.56 90 VAL A C 1
ATOM 658 O O . VAL A 1 90 ? -2.577 -8.535 1.128 1.00 92.56 90 VAL A O 1
ATOM 661 N N . LYS A 1 91 ? -0.539 -8.892 2.004 1.00 90.12 91 LYS A N 1
ATOM 662 C CA . LYS A 1 91 ? -0.874 -10.181 2.624 1.00 90.12 91 LYS A CA 1
ATOM 663 C C . LYS A 1 91 ? -1.910 -10.051 3.747 1.00 90.12 91 LYS A C 1
ATOM 665 O O . LYS A 1 91 ? -2.760 -10.921 3.893 1.00 90.12 91 LYS A O 1
ATOM 670 N N . ALA A 1 92 ? -1.841 -9.000 4.561 1.00 85.81 92 ALA A N 1
ATOM 671 C CA . ALA A 1 92 ? -2.807 -8.776 5.633 1.00 85.81 92 ALA A CA 1
ATOM 672 C C . ALA A 1 92 ? -4.214 -8.509 5.071 1.00 85.81 92 ALA A C 1
ATOM 674 O O . ALA A 1 92 ? -5.180 -9.086 5.563 1.00 85.81 92 ALA A O 1
ATOM 675 N N . VAL A 1 93 ? -4.311 -7.709 4.002 1.00 85.75 93 VAL A N 1
ATOM 676 C CA . VAL A 1 93 ? -5.576 -7.430 3.299 1.00 85.75 93 VAL A CA 1
ATOM 677 C C . VAL A 1 93 ? -6.137 -8.691 2.634 1.00 85.75 93 VAL A C 1
ATOM 679 O O . VAL A 1 93 ? -7.342 -8.912 2.673 1.00 85.75 93 VAL A O 1
ATOM 682 N N . SER A 1 94 ? -5.287 -9.548 2.056 1.00 84.69 94 SER A N 1
ATOM 683 C CA . SER A 1 94 ? -5.756 -10.766 1.379 1.00 84.69 94 SER A CA 1
ATOM 684 C C . SER A 1 94 ? -6.258 -11.858 2.329 1.00 84.69 94 SER A C 1
ATOM 686 O O . SER A 1 94 ? -7.107 -12.657 1.947 1.00 84.69 94 SER A O 1
ATOM 688 N N . VAL A 1 95 ? -5.737 -11.916 3.559 1.00 77.44 95 VAL A N 1
ATOM 689 C CA . VAL A 1 95 ? -6.110 -12.935 4.560 1.00 77.44 95 VAL A CA 1
ATOM 690 C C . VAL A 1 95 ? -7.314 -12.504 5.405 1.00 77.44 95 VAL A C 1
ATOM 692 O O . VAL A 1 95 ? -8.005 -13.347 5.982 1.00 77.44 95 VAL A O 1
ATOM 695 N N . SER A 1 96 ? -7.588 -11.205 5.511 1.00 68.38 96 SER A N 1
ATOM 696 C CA . SER A 1 96 ? -8.701 -10.714 6.318 1.00 68.38 96 SER A CA 1
ATOM 697 C C . SER A 1 96 ? -10.056 -11.068 5.693 1.00 68.38 96 SER A C 1
ATOM 699 O O . SER A 1 96 ? -10.357 -10.641 4.584 1.00 68.38 96 SER A O 1
ATOM 701 N N . ARG A 1 97 ? -10.900 -11.800 6.441 1.00 60.25 97 ARG A N 1
ATOM 702 C CA . ARG A 1 97 ? -12.289 -12.157 6.061 1.00 60.25 97 ARG A CA 1
ATOM 703 C C . ARG A 1 97 ? -13.185 -10.947 5.774 1.00 60.25 97 ARG A C 1
ATOM 705 O O . ARG A 1 97 ? -14.178 -11.083 5.079 1.00 60.25 97 ARG A O 1
ATOM 712 N N . SER A 1 98 ? -12.838 -9.804 6.353 1.00 61.03 98 SER A N 1
ATOM 713 C CA . SER A 1 98 ? -13.354 -8.481 6.028 1.00 61.03 98 SER A CA 1
ATOM 714 C C . SER A 1 98 ? -12.119 -7.582 5.956 1.00 61.03 98 SER A C 1
ATOM 716 O O . SER A 1 98 ? -11.448 -7.424 6.985 1.00 61.03 98 SER A O 1
ATOM 718 N N . PRO A 1 99 ? -11.740 -7.082 4.766 1.00 58.91 99 PRO A N 1
ATOM 719 C CA . PRO A 1 99 ? -10.656 -6.122 4.622 1.00 58.91 99 PRO A CA 1
ATOM 720 C C . PRO A 1 99 ? -10.901 -4.974 5.589 1.00 58.91 99 PRO A C 1
ATOM 722 O O . PRO A 1 99 ? -11.882 -4.260 5.468 1.00 58.91 99 PRO A O 1
ATOM 725 N N . ALA A 1 100 ? -10.065 -4.801 6.606 1.00 63.28 100 ALA A N 1
ATOM 726 C CA . ALA A 1 100 ? -10.215 -3.648 7.481 1.00 63.28 100 ALA A CA 1
ATOM 727 C C . ALA A 1 100 ? -9.616 -2.425 6.775 1.00 63.28 100 ALA A C 1
ATOM 729 O O . ALA A 1 100 ? -8.477 -2.490 6.297 1.00 63.28 100 ALA A O 1
ATOM 730 N N . ALA A 1 101 ? -10.319 -1.283 6.796 1.00 64.69 101 ALA A N 1
ATOM 731 C CA . ALA A 1 101 ? -9.816 0.020 6.320 1.00 64.69 101 ALA A CA 1
ATOM 732 C C . ALA A 1 101 ? -8.378 0.312 6.781 1.00 64.69 101 ALA A C 1
ATOM 734 O O . ALA A 1 101 ? -7.589 0.957 6.090 1.00 64.69 101 ALA A O 1
ATOM 735 N N . HIS A 1 102 ? -8.042 -0.201 7.966 1.00 75.19 102 HIS A N 1
ATOM 736 C CA . HIS A 1 102 ? -6.775 -0.010 8.648 1.00 75.19 102 HIS A CA 1
ATOM 737 C C . HIS A 1 102 ? -5.567 -0.406 7.799 1.00 75.19 102 HIS A C 1
ATOM 739 O O . HIS A 1 102 ? -4.574 0.304 7.853 1.00 75.19 102 HIS A O 1
ATOM 745 N N . HIS A 1 103 ? -5.640 -1.462 6.985 1.00 82.06 103 HIS A N 1
ATOM 746 C CA . HIS A 1 103 ? -4.509 -1.892 6.154 1.00 82.06 103 HIS A CA 1
ATOM 747 C C . HIS A 1 103 ? -4.475 -1.231 4.767 1.00 82.06 103 HIS A C 1
ATOM 749 O O . HIS A 1 103 ? -3.408 -1.126 4.166 1.00 82.06 103 HIS A O 1
ATOM 755 N N . LEU A 1 104 ? -5.609 -0.745 4.260 1.00 85.88 104 LEU A N 1
ATOM 756 C CA . LEU A 1 104 ? -5.695 -0.172 2.913 1.00 85.88 104 LEU A CA 1
ATOM 757 C C . LEU A 1 104 ? -5.124 1.249 2.837 1.00 85.88 104 LEU A C 1
ATOM 759 O O . LEU A 1 104 ? -4.379 1.559 1.911 1.00 85.88 104 LEU A O 1
ATOM 763 N N . LEU A 1 105 ? -5.397 2.091 3.836 1.00 87.88 105 LEU A N 1
ATOM 764 C CA . LEU A 1 105 ? -4.850 3.453 3.905 1.00 87.88 105 LEU A CA 1
ATOM 765 C C . LEU A 1 105 ? -3.308 3.506 3.881 1.00 87.88 105 LEU A C 1
ATOM 767 O O . LEU A 1 105 ? -2.755 4.213 3.036 1.00 87.88 105 LEU A O 1
ATOM 771 N N . PRO A 1 106 ? -2.568 2.744 4.715 1.00 89.75 106 PRO A N 1
ATOM 772 C CA . PRO A 1 106 ? -1.111 2.738 4.633 1.00 89.75 106 PRO A CA 1
ATOM 773 C C . PRO A 1 106 ? -0.601 2.180 3.303 1.00 89.75 106 PRO A C 1
ATOM 775 O O . PRO A 1 106 ? 0.447 2.624 2.837 1.00 89.75 106 PRO A O 1
ATOM 778 N N . LEU A 1 107 ? -1.316 1.243 2.666 1.00 94.19 107 LEU A N 1
ATOM 779 C CA . LEU A 1 107 ? -0.945 0.781 1.329 1.00 94.19 107 LEU A CA 1
ATOM 780 C C . LEU A 1 107 ? -1.054 1.918 0.312 1.00 94.19 107 LEU A C 1
ATOM 782 O O . LEU A 1 107 ? -0.092 2.145 -0.419 1.00 94.19 107 LEU A O 1
ATOM 786 N N . ALA A 1 108 ? -2.170 2.654 0.311 1.00 93.81 108 ALA A N 1
ATOM 787 C CA . ALA A 1 108 ? -2.388 3.805 -0.563 1.00 93.81 108 ALA A CA 1
ATOM 788 C C . ALA A 1 108 ? -1.279 4.859 -0.406 1.00 93.81 108 ALA A C 1
ATOM 790 O O . ALA A 1 108 ? -0.722 5.314 -1.403 1.00 93.81 108 ALA A O 1
ATOM 791 N N . GLU A 1 109 ? -0.882 5.177 0.829 1.00 94.06 109 GLU A N 1
ATOM 792 C CA . GLU A 1 109 ? 0.231 6.098 1.095 1.00 94.06 109 GLU A CA 1
ATOM 793 C C . GLU A 1 109 ? 1.578 5.577 0.575 1.00 94.06 109 GLU A C 1
ATOM 795 O O . GLU A 1 109 ? 2.351 6.313 -0.047 1.00 94.06 109 GLU A O 1
ATOM 800 N N . LEU A 1 110 ? 1.877 4.294 0.794 1.00 94.44 110 LEU A N 1
ATOM 801 C CA . LEU A 1 110 ? 3.150 3.702 0.390 1.00 94.44 110 LEU A CA 1
ATOM 802 C C . LEU A 1 110 ? 3.300 3.602 -1.130 1.00 94.44 110 LEU A C 1
ATOM 804 O O . LEU A 1 110 ? 4.399 3.854 -1.630 1.00 94.44 110 LEU A O 1
ATOM 808 N N . VAL A 1 111 ? 2.236 3.259 -1.862 1.00 95.44 111 VAL A N 1
ATOM 809 C CA . VAL A 1 111 ? 2.279 3.093 -3.329 1.00 95.44 111 VAL A CA 1
ATOM 810 C C . VAL A 1 111 ? 2.253 4.416 -4.094 1.00 95.44 111 VAL A C 1
ATOM 812 O O . VAL A 1 111 ? 2.427 4.427 -5.306 1.00 95.44 111 VAL A O 1
ATOM 815 N N . GLN A 1 112 ? 2.140 5.562 -3.419 1.00 94.00 112 GLN A N 1
ATOM 816 C CA . GLN A 1 112 ? 2.456 6.844 -4.061 1.00 94.00 112 GLN A CA 1
ATOM 817 C C . GLN A 1 112 ? 3.935 6.927 -4.485 1.00 94.00 112 GLN A C 1
ATOM 819 O O . GLN A 1 112 ? 4.283 7.695 -5.382 1.00 94.00 112 GLN A O 1
ATOM 824 N N . PHE A 1 113 ? 4.818 6.145 -3.852 1.00 94.44 113 PHE A N 1
ATOM 825 C CA . PHE A 1 113 ? 6.214 6.023 -4.255 1.00 94.44 113 PHE A CA 1
ATOM 826 C C . PHE A 1 113 ? 6.392 4.888 -5.270 1.00 94.44 113 PHE A C 1
ATOM 828 O O . PHE A 1 113 ? 6.173 3.723 -4.945 1.00 94.44 113 PHE A O 1
ATOM 835 N N . HIS A 1 114 ? 6.879 5.211 -6.473 1.00 92.62 114 HIS A N 1
ATOM 836 C CA . HIS A 1 114 ? 7.031 4.252 -7.577 1.00 92.62 114 HIS A CA 1
ATOM 837 C C . HIS A 1 114 ? 7.784 2.967 -7.194 1.00 92.62 114 HIS A C 1
ATOM 839 O O . HIS A 1 114 ? 7.344 1.869 -7.524 1.00 92.62 114 HIS A O 1
ATOM 845 N N . GLY A 1 115 ? 8.886 3.077 -6.441 1.00 93.69 115 GLY A N 1
ATOM 846 C CA . GLY A 1 115 ? 9.663 1.904 -6.025 1.00 93.69 115 GLY A CA 1
ATOM 847 C C . GLY A 1 115 ? 8.894 0.934 -5.120 1.00 93.69 115 GLY A C 1
ATOM 848 O O . GLY A 1 115 ? 9.299 -0.212 -4.981 1.00 93.69 115 GLY A O 1
ATOM 849 N N . ASN A 1 116 ? 7.780 1.363 -4.523 1.00 95.81 116 ASN A N 1
ATOM 850 C CA . ASN A 1 116 ? 6.880 0.483 -3.783 1.00 95.81 116 ASN A CA 1
ATOM 851 C C . ASN A 1 116 ? 5.831 -0.166 -4.696 1.00 95.81 116 ASN A C 1
ATOM 853 O O . ASN A 1 116 ? 5.393 -1.273 -4.395 1.00 95.81 116 ASN A O 1
ATOM 857 N N . CYS A 1 117 ? 5.454 0.457 -5.818 1.00 94.94 117 CYS A N 1
ATOM 858 C CA . CYS A 1 117 ? 4.554 -0.148 -6.807 1.00 94.94 117 CYS A CA 1
ATOM 859 C C . CYS A 1 117 ? 5.151 -1.430 -7.395 1.00 94.94 117 CYS A C 1
ATOM 861 O O . CYS A 1 117 ? 4.456 -2.442 -7.489 1.00 94.94 117 CYS A O 1
ATOM 863 N N . THR A 1 118 ? 6.453 -1.419 -7.699 1.00 94.12 118 THR A N 1
ATOM 864 C CA . THR A 1 118 ? 7.183 -2.592 -8.218 1.00 94.12 118 THR A CA 1
ATOM 865 C C . THR A 1 118 ? 7.229 -3.757 -7.224 1.00 94.12 118 THR A C 1
ATOM 867 O O . THR A 1 118 ? 7.457 -4.896 -7.618 1.00 94.12 118 THR A O 1
ATOM 870 N N . LEU A 1 119 ? 6.971 -3.491 -5.939 1.00 96.25 119 LEU A N 1
ATOM 871 C CA . LEU A 1 119 ? 6.815 -4.498 -4.890 1.00 96.25 119 LEU A CA 1
ATOM 872 C C . LEU A 1 119 ? 5.345 -4.898 -4.698 1.00 96.25 119 LEU A C 1
ATOM 874 O O . LEU A 1 119 ? 5.045 -6.074 -4.500 1.00 96.25 119 LEU A O 1
ATOM 878 N N . ALA A 1 120 ? 4.422 -3.937 -4.759 1.00 95.94 120 ALA A N 1
ATOM 879 C CA . ALA A 1 120 ? 2.996 -4.138 -4.515 1.00 95.94 120 ALA A CA 1
ATOM 880 C C . ALA A 1 120 ? 2.335 -5.018 -5.585 1.00 95.94 120 ALA A C 1
ATOM 882 O O . ALA A 1 120 ? 1.617 -5.960 -5.247 1.00 95.94 120 ALA A O 1
ATOM 883 N N . VAL A 1 121 ? 2.606 -4.745 -6.866 1.00 95.62 121 VAL A N 1
ATOM 884 C CA . VAL A 1 121 ? 2.016 -5.477 -8.000 1.00 95.62 121 VAL A CA 1
ATOM 885 C C . VAL A 1 121 ? 2.309 -6.983 -7.934 1.00 95.62 121 VAL A C 1
ATOM 887 O O . VAL A 1 121 ? 1.348 -7.751 -7.863 1.00 95.62 121 VAL A O 1
ATOM 890 N N . PRO A 1 122 ? 3.575 -7.451 -7.869 1.00 95.31 122 PRO A N 1
ATOM 891 C CA . PRO A 1 122 ? 3.863 -8.886 -7.786 1.00 95.31 122 PRO A CA 1
ATOM 892 C C . PRO A 1 122 ? 3.404 -9.525 -6.470 1.00 95.31 122 PRO A C 1
ATOM 894 O O . PRO A 1 122 ? 3.261 -10.742 -6.401 1.00 95.31 122 PRO A O 1
ATOM 897 N N . SER A 1 123 ? 3.140 -8.725 -5.433 1.00 94.25 123 SER A N 1
ATOM 898 C CA . SER A 1 123 ? 2.569 -9.215 -4.172 1.00 94.25 123 SER A CA 1
ATOM 899 C C . SER A 1 123 ? 1.064 -9.468 -4.243 1.00 94.25 123 SER A C 1
ATOM 901 O O . SER A 1 123 ? 0.495 -9.964 -3.275 1.00 94.25 123 SER A O 1
ATOM 903 N N . GLY A 1 124 ? 0.412 -9.122 -5.358 1.00 94.44 124 GLY A N 1
ATOM 904 C CA . GLY A 1 124 ? -1.023 -9.308 -5.552 1.00 94.44 124 GLY A CA 1
ATOM 905 C C . GLY A 1 124 ? -1.875 -8.099 -5.165 1.00 94.44 124 GLY A C 1
ATOM 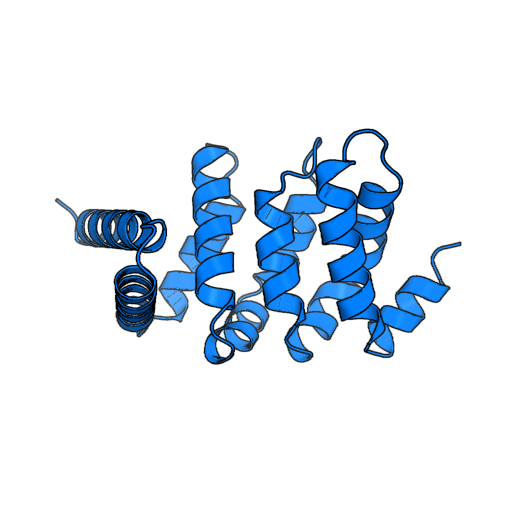906 O O . GLY A 1 124 ? -3.077 -8.255 -4.976 1.00 94.44 124 GLY A O 1
ATOM 907 N N . ALA A 1 125 ? -1.307 -6.890 -5.066 1.00 94.81 125 ALA A N 1
ATOM 908 C CA . ALA A 1 125 ? -2.083 -5.699 -4.700 1.00 94.81 125 ALA A CA 1
ATOM 909 C C . ALA A 1 125 ? -3.248 -5.413 -5.667 1.00 94.81 125 ALA A C 1
ATOM 911 O O . ALA A 1 125 ? -4.304 -4.963 -5.227 1.00 94.81 125 ALA A O 1
ATOM 912 N N . VAL A 1 126 ? -3.071 -5.702 -6.963 1.00 95.19 126 VAL A N 1
ATOM 913 C CA . VAL A 1 126 ? -4.110 -5.534 -7.993 1.00 95.19 126 VAL A CA 1
ATOM 914 C C . VAL A 1 126 ? -5.288 -6.495 -7.782 1.00 95.19 126 VAL A C 1
ATOM 916 O O . VAL A 1 126 ? -6.381 -5.996 -7.522 1.00 95.19 126 VAL A O 1
ATOM 919 N N . PRO A 1 127 ? -5.111 -7.835 -7.810 1.00 92.88 127 PRO A N 1
ATOM 920 C CA . PRO A 1 127 ? -6.233 -8.759 -7.627 1.00 92.88 127 PRO A CA 1
ATOM 921 C C . PRO A 1 127 ? -6.899 -8.621 -6.254 1.00 92.88 127 PRO A C 1
ATOM 923 O O . PRO A 1 127 ? -8.118 -8.713 -6.159 1.00 92.88 127 PRO A O 1
ATOM 926 N N . VAL A 1 128 ? -6.130 -8.333 -5.196 1.00 91.44 128 VAL A N 1
ATOM 927 C CA . VAL A 1 128 ? -6.699 -8.071 -3.865 1.00 91.44 128 VAL A CA 1
ATOM 928 C C . VAL A 1 128 ? -7.591 -6.831 -3.890 1.00 91.44 128 VAL A C 1
ATOM 930 O O . VAL A 1 128 ? -8.694 -6.875 -3.361 1.00 91.44 128 VAL A O 1
ATOM 933 N N . SER A 1 129 ? -7.154 -5.738 -4.521 1.00 91.56 129 SER A N 1
ATOM 934 C CA . SER A 1 129 ? -7.948 -4.504 -4.576 1.00 91.56 129 SER A CA 1
ATOM 935 C C . SER A 1 129 ? -9.188 -4.644 -5.460 1.00 91.56 129 SER A C 1
ATOM 937 O O . SER A 1 129 ? -10.230 -4.119 -5.079 1.00 91.56 129 SER A O 1
ATOM 939 N N . LEU A 1 130 ? -9.110 -5.364 -6.590 1.00 91.56 130 LEU A N 1
ATOM 940 C CA . LEU A 1 130 ? -10.292 -5.674 -7.409 1.00 91.56 130 LEU A CA 1
ATOM 941 C C . LEU A 1 130 ? -11.327 -6.455 -6.605 1.00 91.56 130 LEU A C 1
ATOM 943 O O . LEU A 1 130 ? -12.484 -6.057 -6.557 1.00 91.56 130 LEU A O 1
ATOM 947 N N . HIS A 1 131 ? -10.891 -7.502 -5.902 1.00 89.44 131 HIS A N 1
ATOM 948 C CA . HIS A 1 131 ? -11.791 -8.325 -5.105 1.00 89.44 131 HIS A CA 1
ATOM 949 C C . HIS A 1 131 ? -12.564 -7.509 -4.058 1.00 89.44 131 HIS A C 1
ATOM 951 O O . HIS A 1 131 ? -13.757 -7.725 -3.869 1.00 89.44 131 HIS A O 1
ATOM 957 N N . VAL A 1 132 ? -11.913 -6.537 -3.403 1.00 87.88 132 VAL A N 1
ATOM 958 C CA . VAL A 1 132 ? -12.594 -5.645 -2.447 1.00 87.88 132 VAL A CA 1
ATOM 959 C C . VAL A 1 132 ? -13.607 -4.736 -3.144 1.00 87.88 132 VAL A C 1
ATOM 961 O O . VAL A 1 132 ? -14.699 -4.546 -2.617 1.00 87.88 132 VAL A O 1
ATOM 964 N N . VAL A 1 133 ? -13.275 -4.196 -4.321 1.00 88.75 133 VAL A N 1
ATOM 965 C CA . VAL A 1 133 ? -14.185 -3.336 -5.103 1.00 88.75 133 VAL A CA 1
ATOM 966 C C . VAL A 1 133 ? -15.412 -4.108 -5.594 1.00 88.75 133 VAL A C 1
ATOM 968 O O . VAL A 1 133 ? -16.506 -3.555 -5.615 1.00 88.75 133 VAL A O 1
ATOM 971 N N . GLU A 1 134 ? -15.242 -5.372 -5.972 1.00 87.19 134 GLU A N 1
ATOM 972 C CA . GLU A 1 134 ? -16.326 -6.243 -6.439 1.00 87.19 134 GLU A CA 1
ATOM 973 C C . GLU A 1 134 ? -17.174 -6.811 -5.292 1.00 87.19 134 GLU A C 1
ATOM 975 O O . GLU A 1 134 ? -18.310 -7.236 -5.507 1.00 87.19 134 GLU A O 1
ATOM 980 N N . SER A 1 135 ? -16.640 -6.830 -4.068 1.00 82.25 135 SER A N 1
ATOM 981 C CA . SER A 1 135 ? -17.359 -7.325 -2.897 1.00 82.25 135 SER A CA 1
ATOM 982 C C . SER A 1 135 ? -18.454 -6.349 -2.452 1.00 82.25 135 SER A C 1
ATOM 984 O O . SER A 1 135 ? -18.216 -5.155 -2.284 1.00 82.25 135 SER A O 1
ATOM 986 N N . THR A 1 136 ? -19.655 -6.863 -2.176 1.00 68.81 136 THR A N 1
ATOM 987 C CA . THR A 1 136 ? -20.765 -6.069 -1.612 1.00 68.81 136 THR A CA 1
ATOM 988 C C . THR A 1 136 ? -20.557 -5.698 -0.141 1.00 68.81 136 THR A C 1
ATOM 990 O O . THR A 1 136 ? -21.262 -4.845 0.384 1.00 68.81 136 THR A O 1
ATOM 993 N N . ASP A 1 137 ? -19.584 -6.324 0.525 1.00 66.12 137 ASP A N 1
ATOM 994 C CA . ASP A 1 137 ? -19.314 -6.175 1.961 1.00 66.12 137 ASP A CA 1
ATOM 995 C C . ASP A 1 137 ? -18.318 -5.038 2.273 1.00 66.12 137 ASP A C 1
ATOM 997 O O . ASP A 1 137 ? -17.999 -4.783 3.435 1.00 66.12 137 ASP A O 1
ATOM 1001 N N . GLY A 1 138 ? -17.789 -4.378 1.235 1.00 60.69 138 GLY A N 1
ATOM 1002 C CA . GLY A 1 138 ? -16.684 -3.420 1.311 1.00 60.69 138 GLY A CA 1
ATOM 1003 C C . GLY A 1 138 ? -16.988 -2.045 0.717 1.00 60.69 138 GLY A C 1
ATOM 1004 O O . GLY A 1 138 ? -16.050 -1.376 0.287 1.00 60.69 138 GLY A O 1
ATOM 1005 N N . GLU A 1 139 ? -18.254 -1.614 0.670 1.00 62.00 139 GLU A N 1
ATOM 1006 C CA . GLU A 1 139 ? -18.675 -0.360 0.012 1.00 62.00 139 GLU A CA 1
ATOM 1007 C C . GLU A 1 139 ? -17.867 0.865 0.498 1.00 62.00 139 GLU A C 1
ATOM 1009 O O . GLU A 1 139 ? -17.376 1.654 -0.312 1.00 62.00 139 GLU A O 1
ATOM 1014 N N . ASP A 1 140 ? -17.576 0.939 1.801 1.00 74.88 140 ASP A N 1
ATOM 1015 C CA . ASP A 1 140 ? -16.754 2.001 2.409 1.00 74.88 140 ASP A CA 1
ATOM 1016 C C . ASP A 1 140 ? -15.260 1.947 2.014 1.00 74.88 140 ASP A C 1
ATOM 1018 O O . ASP A 1 140 ? -14.506 2.904 2.212 1.00 74.88 140 ASP A O 1
ATOM 1022 N N . LEU A 1 141 ? -14.794 0.825 1.462 1.00 83.31 141 LEU A N 1
ATOM 1023 C CA . LEU A 1 141 ? -13.387 0.551 1.142 1.00 83.31 141 LEU A CA 1
ATOM 1024 C C . LEU A 1 141 ? -13.094 0.572 -0.353 1.00 83.31 141 LEU A C 1
ATOM 1026 O O . LEU A 1 141 ? -11.942 0.799 -0.739 1.00 83.31 141 LEU A O 1
ATOM 1030 N N . ALA A 1 142 ? -14.124 0.404 -1.185 1.00 87.75 142 ALA A N 1
ATOM 1031 C CA . ALA A 1 142 ? -14.017 0.421 -2.637 1.00 87.75 142 ALA A CA 1
ATOM 1032 C C . ALA A 1 142 ? -13.318 1.694 -3.139 1.00 87.75 142 ALA A C 1
ATOM 1034 O O . ALA A 1 142 ? -12.418 1.613 -3.971 1.00 87.75 142 ALA A O 1
ATOM 1035 N N . GLY A 1 143 ? -13.627 2.862 -2.564 1.00 88.94 143 GLY A N 1
ATOM 1036 C CA . GLY A 1 143 ? -12.962 4.123 -2.919 1.00 88.94 143 GLY A CA 1
ATOM 1037 C C . GLY A 1 143 ? -11.447 4.118 -2.661 1.00 88.94 143 GLY A C 1
ATOM 1038 O O . GLY A 1 143 ? -10.665 4.606 -3.484 1.00 88.94 143 GLY A O 1
ATOM 1039 N N . THR A 1 144 ? -11.003 3.508 -1.557 1.00 90.44 144 THR A N 1
ATOM 1040 C CA . THR A 1 144 ? -9.568 3.384 -1.247 1.00 90.44 144 THR A CA 1
ATOM 1041 C C . THR A 1 144 ? -8.895 2.389 -2.194 1.00 90.44 144 THR A C 1
ATOM 1043 O O . THR A 1 144 ? -7.812 2.666 -2.707 1.00 90.44 144 THR A O 1
ATOM 1046 N N . CYS A 1 145 ? -9.546 1.263 -2.492 1.00 92.38 145 CYS A N 1
ATOM 1047 C CA . CYS A 1 145 ? -9.040 0.280 -3.449 1.00 92.38 145 CYS A CA 1
ATOM 1048 C C . CYS A 1 145 ? -8.962 0.837 -4.875 1.00 92.38 145 CYS A C 1
ATOM 1050 O O . CYS A 1 145 ? -7.935 0.666 -5.524 1.00 92.38 145 CYS A O 1
ATOM 1052 N N . LEU A 1 146 ? -9.965 1.586 -5.338 1.00 93.38 146 LEU A N 1
ATOM 1053 C CA . LEU A 1 146 ? -9.919 2.293 -6.623 1.00 93.38 146 LEU A CA 1
ATOM 1054 C C . LEU A 1 146 ? -8.770 3.306 -6.671 1.00 93.38 146 LEU A C 1
ATOM 1056 O O . LEU A 1 146 ? -8.070 3.396 -7.679 1.00 93.38 146 LEU A O 1
ATOM 1060 N N . THR A 1 147 ? -8.519 4.020 -5.569 1.00 94.31 147 THR A N 1
ATOM 1061 C CA . THR A 1 147 ? -7.363 4.922 -5.456 1.00 94.31 147 THR A CA 1
ATOM 1062 C C . THR A 1 147 ? -6.047 4.154 -5.590 1.00 94.31 147 THR A C 1
ATOM 1064 O O . THR A 1 147 ? -5.175 4.561 -6.356 1.00 94.31 147 THR A O 1
ATOM 1067 N N . ILE A 1 148 ? -5.903 3.019 -4.899 1.00 95.00 148 ILE A N 1
ATOM 1068 C CA . ILE A 1 148 ? -4.722 2.150 -5.007 1.00 95.00 148 ILE A CA 1
ATOM 1069 C C . ILE A 1 148 ? -4.548 1.664 -6.448 1.00 95.00 148 ILE A C 1
ATOM 1071 O O . ILE A 1 148 ? -3.457 1.793 -6.998 1.00 95.00 148 ILE A O 1
ATOM 1075 N N . LEU A 1 149 ? -5.607 1.161 -7.085 1.00 95.81 149 LEU A N 1
ATOM 1076 C CA . LEU A 1 149 ? -5.564 0.698 -8.473 1.00 95.81 149 LEU A CA 1
ATOM 1077 C C . LEU A 1 149 ? -5.137 1.816 -9.428 1.00 95.81 149 LEU A C 1
ATOM 1079 O O . LEU A 1 149 ? -4.249 1.595 -10.247 1.00 95.81 149 LEU A O 1
ATOM 1083 N N . GLY A 1 150 ? -5.682 3.024 -9.266 1.00 95.94 150 GLY A N 1
ATOM 1084 C CA . GLY A 1 150 ? -5.280 4.199 -10.039 1.00 95.94 150 GLY A CA 1
ATOM 1085 C C . GLY A 1 150 ? -3.822 4.610 -9.807 1.00 95.94 150 GLY A C 1
ATOM 1086 O O . GLY A 1 150 ? -3.132 5.004 -10.743 1.00 95.94 150 GLY A O 1
ATOM 1087 N N . LEU A 1 151 ? -3.307 4.492 -8.579 1.00 95.19 151 LEU A N 1
ATOM 1088 C CA . LEU A 1 151 ? -1.894 4.752 -8.280 1.00 95.19 151 LEU A CA 1
ATOM 1089 C C . LEU A 1 151 ? -0.971 3.706 -8.916 1.00 95.19 151 LEU A C 1
ATOM 1091 O O . LEU A 1 151 ? 0.080 4.067 -9.447 1.00 95.19 151 LEU A O 1
ATOM 1095 N N . LEU A 1 152 ? -1.365 2.431 -8.898 1.00 95.94 152 LEU A N 1
ATOM 1096 C CA . LEU A 1 152 ? -0.608 1.344 -9.520 1.00 95.94 152 LEU A CA 1
ATOM 1097 C C . LEU A 1 152 ? -0.634 1.443 -11.053 1.00 95.94 152 LEU A C 1
ATOM 1099 O O . LEU A 1 152 ? 0.399 1.244 -11.689 1.00 95.94 152 LEU A O 1
ATOM 1103 N N . SER A 1 153 ? -1.774 1.802 -11.648 1.00 95.12 153 SER A N 1
ATOM 1104 C CA . SER A 1 153 ? -1.954 1.889 -13.106 1.00 95.12 153 SER A CA 1
ATOM 1105 C C . SER A 1 153 ? -1.196 3.042 -13.767 1.00 95.12 153 SER A C 1
ATOM 1107 O O . SER A 1 153 ? -1.082 3.078 -14.989 1.00 95.12 153 SER A O 1
ATOM 1109 N N . ARG A 1 154 ? -0.653 3.985 -12.984 1.00 93.88 154 ARG A N 1
ATOM 1110 C CA . ARG A 1 154 ? 0.267 5.027 -13.479 1.00 93.88 154 ARG A CA 1
ATOM 1111 C C . ARG A 1 154 ? 1.578 4.455 -14.016 1.00 93.88 154 ARG A C 1
ATOM 1113 O O . ARG A 1 154 ? 2.312 5.176 -14.690 1.00 93.88 154 ARG A O 1
ATOM 1120 N N . PHE A 1 155 ? 1.878 3.201 -13.690 1.00 91.69 155 PHE A N 1
ATOM 1121 C CA . PHE A 1 155 ? 3.092 2.503 -14.083 1.00 91.69 155 PHE A CA 1
ATOM 1122 C C . PHE A 1 155 ? 2.752 1.258 -14.901 1.00 91.69 155 PHE A C 1
ATOM 1124 O O . PHE A 1 155 ? 1.696 0.645 -14.726 1.00 91.69 155 PHE A O 1
ATOM 1131 N N . ASP A 1 156 ? 3.657 0.892 -15.806 1.00 90.88 156 ASP A N 1
ATOM 1132 C CA . ASP A 1 156 ? 3.437 -0.149 -16.811 1.00 90.88 156 ASP A CA 1
ATOM 1133 C C . ASP A 1 156 ? 3.162 -1.520 -16.175 1.00 90.88 156 ASP A C 1
ATOM 1135 O O . ASP A 1 156 ? 2.281 -2.252 -16.615 1.00 90.88 156 ASP A O 1
ATOM 1139 N N . GLU A 1 157 ? 3.840 -1.852 -15.076 1.00 89.81 157 GLU A N 1
ATOM 1140 C CA . GLU A 1 157 ? 3.625 -3.096 -14.337 1.00 89.81 157 GLU A CA 1
ATOM 1141 C C . GLU A 1 157 ? 2.198 -3.194 -13.784 1.00 89.81 157 GLU A C 1
ATOM 1143 O O . GLU A 1 157 ? 1.553 -4.238 -13.908 1.00 89.81 157 GLU A O 1
ATOM 1148 N N . GLY A 1 158 ? 1.695 -2.107 -13.191 1.00 90.94 158 GLY A N 1
ATOM 1149 C CA . GLY A 1 158 ? 0.345 -2.055 -12.636 1.00 90.94 158 GLY A CA 1
ATOM 1150 C C . GLY A 1 158 ? -0.723 -2.043 -13.725 1.00 90.94 158 GLY A C 1
ATOM 1151 O O . GLY A 1 158 ? -1.700 -2.783 -13.623 1.00 90.94 158 GLY A O 1
ATOM 1152 N N . LEU A 1 159 ? -0.505 -1.286 -14.804 1.00 92.69 159 LEU A N 1
ATOM 1153 C CA . LEU A 1 159 ? -1.411 -1.248 -15.952 1.00 92.69 159 LEU A CA 1
ATOM 1154 C C . LEU A 1 159 ? -1.511 -2.617 -16.637 1.00 92.69 159 LEU A C 1
ATOM 1156 O O . LEU A 1 159 ? -2.609 -3.123 -16.851 1.00 92.69 159 LEU A O 1
ATOM 1160 N N . LYS A 1 160 ? -0.375 -3.268 -16.912 1.00 93.44 160 LYS A N 1
ATOM 1161 C CA . LYS A 1 160 ? -0.342 -4.624 -17.481 1.00 93.44 160 LYS A CA 1
ATOM 1162 C C . LYS A 1 160 ? -0.985 -5.654 -16.567 1.00 93.44 160 LYS A C 1
ATOM 1164 O O . LYS A 1 160 ? -1.561 -6.614 -17.066 1.00 93.44 160 LYS A O 1
ATOM 1169 N N . SER A 1 161 ? -0.849 -5.502 -15.251 1.00 92.75 161 SER A N 1
ATOM 1170 C CA . SER A 1 161 ? -1.520 -6.386 -14.298 1.00 92.75 161 SER A CA 1
ATOM 1171 C C . SER A 1 161 ? -3.038 -6.217 -14.352 1.00 92.75 161 SER A C 1
ATOM 1173 O O . SER A 1 161 ? -3.738 -7.219 -14.306 1.00 92.75 161 SER A O 1
ATOM 1175 N N . LEU A 1 162 ? -3.532 -4.982 -14.472 1.00 91.56 162 LEU A N 1
ATOM 1176 C CA . LEU A 1 162 ? -4.960 -4.670 -14.596 1.00 91.56 162 LEU A CA 1
ATOM 1177 C C . LEU A 1 162 ? -5.566 -5.128 -15.925 1.00 91.56 162 LEU A C 1
ATOM 1179 O O . LEU A 1 162 ? -6.696 -5.590 -15.967 1.00 91.56 162 LEU A O 1
ATOM 1183 N N . MET A 1 163 ? -4.820 -5.043 -17.023 1.00 91.38 163 MET A N 1
ATOM 1184 C CA . MET A 1 163 ? -5.300 -5.522 -18.327 1.00 91.38 163 MET A CA 1
ATOM 1185 C C . MET A 1 163 ? -5.403 -7.052 -18.420 1.00 91.38 163 MET A C 1
ATOM 1187 O O . MET A 1 163 ? -5.930 -7.560 -19.401 1.00 91.38 163 MET A O 1
ATOM 1191 N N . LYS A 1 164 ? -4.844 -7.785 -17.449 1.00 90.56 164 LYS A N 1
ATOM 1192 C CA . LYS A 1 164 ? -4.897 -9.255 -17.374 1.00 90.56 164 LYS A CA 1
ATOM 1193 C C . LYS A 1 164 ? -5.993 -9.772 -16.445 1.00 90.56 164 LYS A C 1
ATOM 1195 O O . LYS A 1 164 ? -6.167 -10.982 -16.348 1.00 90.56 164 LYS A O 1
ATOM 1200 N N . THR A 1 165 ? -6.645 -8.884 -15.703 1.00 80.88 165 THR A N 1
ATOM 1201 C CA . THR A 1 165 ? -7.850 -9.212 -14.943 1.00 80.88 165 THR A CA 1
ATOM 1202 C C . THR A 1 165 ? -9.027 -9.111 -15.909 1.00 80.88 165 THR A C 1
ATOM 1204 O O . THR A 1 165 ? -9.411 -8.001 -16.266 1.00 80.88 165 THR A O 1
ATOM 1207 N N . ASP A 1 166 ? -9.474 -10.274 -16.395 1.00 56.91 166 ASP A N 1
ATOM 1208 C CA . ASP A 1 166 ? -10.666 -10.472 -17.239 1.00 56.91 166 ASP A CA 1
ATOM 1209 C C . ASP A 1 166 ? -11.964 -10.339 -16.430 1.00 56.91 166 ASP A C 1
ATOM 1211 O O . ASP A 1 166 ? -12.013 -10.913 -15.314 1.00 56.91 166 ASP A O 1
#

Sequence (166 aa):
MSSATRLQATVLECLSEAQSGSPVDQQKALQTLASITKIWKPSVSHLNSFLLAPSSPETSKLGSSLVCSLAMLDKNKAKFGIAGTVQLIVKAVSVSRSPAAHHLLPLAELVQFHGNCTLAVPSGAVPVSLHVVESTDGEDLAGTCLTILGLLSRFDEGLKSLMKTD

Radius of gyration: 16.13 Å; chains: 1; bounding box: 38×35×52 Å

Secondary structure (DSSP, 8-state):
--HHHHHHHHHHHHHHHHTSS-HHHHHHHHHHHHHHGGGHHHHHHHHHHHHH-TT-HHHHHHHHHHHHHHHTSHHHHHHHHHTTHHHHHHHHHHH-SS--HHHHHHHHHHHTSHHHHHHHTTTTHHHHHHHHHH-TT-HHHHHHHHHHHHHHHTSHHHHHHHTT--

Foldseek 3Di:
DDPVVVVVVLLVVLVVQLPDPDPVSVVVSLVVVVVVCVVVLVVLVVLLCQCVPPPDPVSVLSSLVVLLSNLLPVVCLVVCLVNCVLLSLLVSLQPDPQRDPSSLNSNLSSLLDVSSLVVNLVSCLLVSLVVLLPDPRNPVCVVSSVSNLVSSCVDPSSVVSNVPPD

Organism: NCBI:txid152421

pLDDT: mean 77.21, std 15.86, range [38.47, 96.25]

InterPro domains:
  IPR011989 Armadillo-like helical [G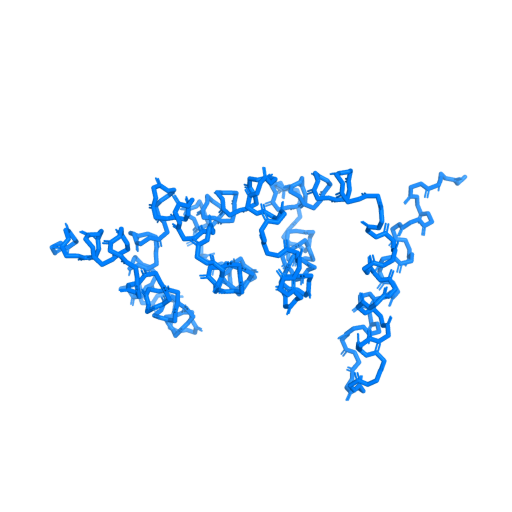3DSA:1.25.10.10] (3-166)
  IPR016024 Armadillo-type fold [SSF48371] (16-160)